Protein AF-A0A3M1SHU8-F1 (afdb_monomer)

Solvent-accessible surface area (backbone atoms only — not comparable to full-atom values): 2960 Å² total; per-residue (Å²): 139,84,43,49,73,44,82,43,70,37,81,84,42,76,66,34,56,51,49,50,60,53,47,66,73,60,39,40,97,92,36,48,78,46,79,44,71,80,77,53,67,84,63,74,77,107

Nearest PDB structures (foldseek):
  6hrv-assembly2_B  TM=5.518E-01  e=1.201E+00  Danio rerio
  6hsp-assembly2_B-2  TM=5.548E-01  e=1.481E+00  Danio rerio
  6ecf-assembly6_F  TM=5.368E-01  e=6.438E+00  Streptomyces tsusimaensis
  9avg-assembly1_A  TM=2.809E-01  e=4.231E+00  Homo sapiens

Mean predicted aligned error: 3.36 Å

pLDDT: mean 94.5, std 6.74, range [66.44, 98.56]

Secondary structure (DSSP, 8-state):
----EEEEEE-SSHHHHHHHHHHHHHS-TT-EEEEEEPPPHHHHT-

Sequence (46 aa):
MRIEDVLVAVDFSQNSLRAIEFALSLVDRDGEVYLLHVIDSDFAER

Structure (mmCIF, N/CA/C/O backbone):
data_AF-A0A3M1SHU8-F1
#
_entry.id   AF-A0A3M1SHU8-F1
#
loop_
_atom_site.group_PDB
_atom_site.id
_atom_site.type_symbol
_atom_site.label_atom_id
_atom_site.label_alt_id
_atom_site.label_comp_id
_atom_site.label_asym_id
_atom_site.label_entity_id
_atom_site.label_seq_id
_atom_site.pdbx_PDB_ins_code
_atom_site.Cartn_x
_atom_site.Cartn_y
_atom_site.Cartn_z
_atom_site.occupancy
_atom_site.B_iso_or_equiv
_atom_site.auth_seq_id
_atom_site.auth_comp_id
_atom_site.auth_asym_id
_atom_site.auth_atom_id
_atom_site.pdbx_PDB_model_num
ATOM 1 N N . MET A 1 1 ? -18.936 -3.066 8.909 1.00 72.75 1 MET A N 1
ATOM 2 C CA . MET A 1 1 ? -18.025 -3.854 8.057 1.00 72.75 1 MET A CA 1
ATOM 3 C C . MET A 1 1 ? -16.635 -3.662 8.629 1.00 72.75 1 MET A C 1
ATOM 5 O O . MET A 1 1 ? -16.330 -2.533 8.983 1.00 72.75 1 MET A O 1
ATOM 9 N N . ARG A 1 2 ? -15.885 -4.748 8.815 1.00 89.81 2 ARG A N 1
ATOM 10 C CA . ARG A 1 2 ? -14.520 -4.751 9.353 1.00 89.81 2 ARG A CA 1
ATOM 11 C C . ARG A 1 2 ? -13.559 -4.983 8.194 1.00 89.81 2 ARG A C 1
ATOM 13 O O . ARG A 1 2 ? -13.878 -5.803 7.333 1.00 89.81 2 ARG A O 1
ATOM 20 N N . ILE A 1 3 ? -12.469 -4.227 8.131 1.00 96.19 3 ILE A N 1
ATOM 21 C CA . ILE A 1 3 ? -11.434 -4.392 7.106 1.00 96.19 3 ILE A CA 1
ATOM 22 C C . ILE A 1 3 ? -10.213 -4.952 7.820 1.00 96.19 3 ILE A C 1
ATOM 24 O O . ILE A 1 3 ? -9.547 -4.240 8.560 1.00 96.19 3 ILE A O 1
ATOM 28 N N . GLU A 1 4 ? -9.985 -6.248 7.644 1.00 97.00 4 GLU A N 1
ATOM 29 C CA . GLU A 1 4 ? -8.948 -6.987 8.370 1.00 97.00 4 GLU A CA 1
ATOM 30 C C . GLU A 1 4 ? -7.678 -7.153 7.528 1.00 97.00 4 GLU A C 1
ATOM 32 O O . GLU A 1 4 ? -6.596 -7.169 8.088 1.00 97.00 4 GLU A O 1
ATOM 37 N N . ASP A 1 5 ? -7.790 -7.157 6.196 1.00 97.56 5 ASP A N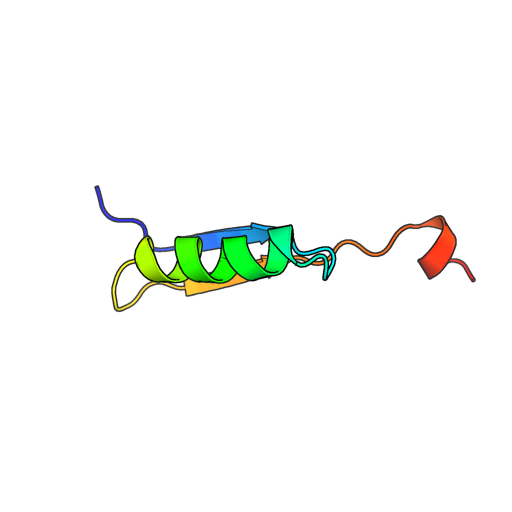 1
ATOM 38 C CA . ASP A 1 5 ? -6.650 -7.300 5.288 1.00 97.56 5 ASP A CA 1
ATOM 39 C C . ASP A 1 5 ? -6.704 -6.240 4.182 1.00 97.56 5 ASP A C 1
ATOM 41 O O . ASP A 1 5 ? -7.696 -6.130 3.451 1.00 97.56 5 ASP A O 1
ATOM 45 N N . VAL A 1 6 ? -5.628 -5.465 4.028 1.00 98.19 6 VAL A N 1
ATOM 46 C CA . VAL A 1 6 ? -5.498 -4.446 2.974 1.00 98.19 6 VAL A CA 1
ATOM 47 C C . VAL A 1 6 ? -4.239 -4.693 2.154 1.00 98.19 6 VAL A C 1
ATOM 49 O O . VAL A 1 6 ? -3.135 -4.684 2.684 1.00 98.19 6 VAL A O 1
ATOM 52 N N . LEU A 1 7 ? -4.388 -4.859 0.838 1.00 98.50 7 LEU A N 1
ATOM 53 C CA . LEU A 1 7 ? -3.264 -4.914 -0.098 1.00 98.50 7 LEU A CA 1
ATOM 54 C C . LEU A 1 7 ? -3.000 -3.526 -0.694 1.00 98.50 7 LEU A C 1
ATOM 56 O O . LEU A 1 7 ? -3.884 -2.941 -1.320 1.00 98.50 7 LEU A O 1
ATOM 60 N N . VAL A 1 8 ? -1.771 -3.031 -0.559 1.00 98.56 8 VAL A N 1
ATOM 61 C CA . VAL A 1 8 ? -1.311 -1.768 -1.146 1.00 98.56 8 VAL A CA 1
ATOM 62 C C . VAL A 1 8 ? -0.235 -2.056 -2.184 1.00 98.56 8 VAL A C 1
ATOM 64 O O . VAL A 1 8 ? 0.852 -2.538 -1.861 1.00 98.56 8 VAL A O 1
ATOM 67 N N . ALA A 1 9 ? -0.524 -1.732 -3.444 1.00 98.25 9 ALA A N 1
ATOM 68 C CA . ALA A 1 9 ? 0.486 -1.738 -4.492 1.00 98.25 9 ALA A CA 1
ATOM 69 C C . ALA A 1 9 ? 1.428 -0.537 -4.313 1.00 98.25 9 ALA A C 1
ATOM 71 O O . ALA A 1 9 ? 0.973 0.605 -4.207 1.00 98.25 9 ALA A O 1
ATOM 72 N N . VAL A 1 10 ? 2.735 -0.791 -4.288 1.00 97.94 10 VAL A N 1
ATOM 73 C CA . VAL A 1 10 ? 3.769 0.227 -4.103 1.00 97.94 10 VAL A CA 1
ATOM 74 C C . VAL A 1 10 ? 4.745 0.232 -5.271 1.00 97.94 10 VAL A C 1
ATOM 76 O O . VAL A 1 10 ? 5.235 -0.806 -5.695 1.00 97.94 10 VAL A O 1
ATOM 79 N N . ASP A 1 11 ? 5.048 1.417 -5.786 1.00 96.56 11 ASP A N 1
ATOM 80 C CA . ASP A 1 11 ? 6.044 1.677 -6.839 1.00 96.56 11 ASP A CA 1
ATOM 81 C C . ASP A 1 11 ? 7.142 2.646 -6.355 1.00 96.56 11 ASP A C 1
ATOM 83 O O . ASP A 1 11 ? 7.902 3.194 -7.148 1.00 96.56 11 ASP A O 1
ATOM 87 N N . PHE A 1 12 ? 7.192 2.888 -5.039 1.00 96.0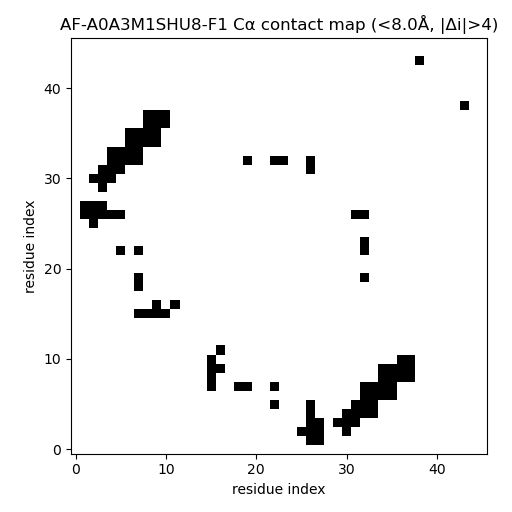0 12 PHE A N 1
ATOM 88 C CA . PHE A 1 12 ? 8.050 3.862 -4.352 1.00 96.00 12 PHE A CA 1
ATOM 89 C C . PHE A 1 12 ? 7.844 5.335 -4.745 1.00 96.00 12 PHE A C 1
ATOM 91 O O . PHE A 1 12 ? 8.571 6.209 -4.264 1.00 96.00 12 PHE A O 1
ATOM 98 N N . SER A 1 13 ? 6.836 5.659 -5.558 1.00 97.88 13 SER A N 1
ATOM 99 C CA . SER A 1 13 ? 6.420 7.044 -5.755 1.00 97.88 13 SER A CA 1
ATOM 100 C C . SER A 1 13 ? 5.846 7.638 -4.463 1.00 97.88 13 SER A C 1
ATOM 102 O O . SER A 1 13 ? 5.285 6.951 -3.611 1.00 97.88 13 SER A O 1
ATOM 104 N N . GLN A 1 14 ? 5.903 8.964 -4.333 1.00 98.31 14 GLN A N 1
ATOM 105 C CA . GLN A 1 14 ? 5.286 9.662 -3.195 1.00 98.31 14 GLN A CA 1
ATOM 106 C C . GLN A 1 14 ? 3.777 9.389 -3.075 1.00 98.31 14 GLN A C 1
ATOM 108 O O . GLN A 1 14 ? 3.214 9.450 -1.985 1.00 98.31 14 GLN A O 1
ATOM 113 N N . ASN A 1 15 ? 3.111 9.085 -4.192 1.00 98.25 15 ASN A N 1
ATOM 114 C CA . ASN A 1 15 ? 1.693 8.749 -4.194 1.00 98.25 15 ASN A CA 1
ATOM 115 C C . ASN A 1 15 ? 1.437 7.369 -3.589 1.00 98.25 15 ASN A C 1
ATOM 117 O O . ASN A 1 15 ? 0.535 7.240 -2.764 1.00 98.25 15 ASN A O 1
ATOM 121 N N . SER A 1 16 ? 2.228 6.359 -3.959 1.00 98.00 16 SER A N 1
ATOM 122 C CA . SER A 1 16 ? 2.046 5.015 -3.410 1.00 98.00 16 SER A CA 1
ATOM 123 C C . SER A 1 16 ? 2.450 4.926 -1.940 1.00 98.00 16 SER A C 1
ATOM 125 O O . SER A 1 16 ? 1.776 4.247 -1.173 1.00 98.00 16 SER A O 1
ATOM 127 N N . LEU A 1 17 ? 3.454 5.693 -1.503 1.00 98.00 17 LEU A N 1
ATOM 128 C CA . LEU A 1 17 ? 3.799 5.800 -0.081 1.00 98.00 17 LEU A CA 1
ATOM 129 C C . LEU A 1 17 ? 2.667 6.431 0.741 1.00 98.00 17 LEU A C 1
ATOM 131 O O . LEU A 1 17 ? 2.317 5.907 1.795 1.00 98.00 17 LEU A O 1
ATOM 135 N N . ARG A 1 18 ? 2.025 7.494 0.237 1.00 98.38 18 ARG A N 1
ATOM 136 C CA . ARG A 1 18 ? 0.835 8.068 0.889 1.00 98.38 18 ARG A CA 1
ATOM 137 C C . ARG A 1 18 ? -0.317 7.071 0.991 1.00 98.38 18 ARG A C 1
ATOM 139 O O . ARG A 1 18 ? -1.042 7.093 1.978 1.00 98.38 18 ARG A O 1
ATOM 146 N N . ALA A 1 19 ? -0.488 6.180 0.013 1.00 98.38 19 ALA A N 1
ATOM 147 C CA . ALA A 1 19 ? -1.533 5.155 0.063 1.00 98.38 19 ALA A CA 1
ATOM 148 C C . ALA A 1 19 ? -1.381 4.201 1.266 1.00 98.38 19 ALA A C 1
ATOM 150 O O . ALA A 1 19 ? -2.387 3.709 1.775 1.00 98.38 19 ALA A O 1
ATOM 151 N N . ILE A 1 20 ? -0.155 3.997 1.767 1.00 98.31 20 ILE A N 1
ATOM 152 C CA . ILE A 1 20 ? 0.107 3.206 2.980 1.00 98.31 20 ILE A CA 1
ATOM 153 C C . ILE A 1 20 ? -0.530 3.873 4.207 1.00 98.31 20 ILE A C 1
ATOM 155 O O . ILE A 1 20 ? -1.161 3.195 5.012 1.00 98.31 20 ILE A O 1
ATOM 159 N N . GLU A 1 21 ? -0.427 5.198 4.337 1.00 97.81 21 GLU A N 1
ATOM 160 C CA . GLU A 1 21 ? -1.019 5.946 5.458 1.00 97.81 21 GLU A CA 1
ATOM 161 C C . GLU A 1 21 ? -2.547 5.796 5.484 1.00 97.81 21 GLU A C 1
ATOM 163 O O . GLU A 1 21 ? -3.142 5.560 6.537 1.00 97.81 21 GLU A O 1
ATOM 168 N N . PHE A 1 22 ? -3.182 5.854 4.310 1.00 97.88 22 PHE A N 1
ATOM 169 C CA . PHE A 1 22 ? -4.619 5.611 4.181 1.00 97.88 22 PHE A CA 1
ATOM 170 C C . PHE A 1 22 ? -4.994 4.170 4.537 1.00 97.88 22 PHE A C 1
ATOM 172 O O . PHE A 1 22 ? -5.958 3.969 5.274 1.00 97.88 22 PHE A O 1
ATOM 179 N N . ALA A 1 23 ? -4.230 3.178 4.071 1.00 98.00 23 ALA A N 1
ATOM 180 C CA . ALA A 1 23 ? -4.460 1.774 4.409 1.00 98.00 23 ALA A CA 1
ATOM 181 C C . ALA A 1 23 ? -4.363 1.521 5.921 1.00 98.00 23 ALA A C 1
ATOM 183 O O . ALA A 1 23 ? -5.245 0.880 6.486 1.00 98.00 23 ALA A O 1
ATOM 184 N N . LEU A 1 24 ? -3.361 2.101 6.588 1.00 97.06 24 LEU A N 1
ATOM 185 C CA . LEU A 1 24 ? -3.198 2.021 8.042 1.00 97.06 24 LEU A CA 1
ATOM 186 C C . LEU A 1 24 ? -4.358 2.674 8.807 1.00 97.06 24 LEU A C 1
ATOM 188 O O . LEU A 1 24 ? -4.708 2.214 9.887 1.00 97.06 24 LEU A O 1
ATOM 192 N N . SER A 1 25 ? -4.967 3.734 8.266 1.00 96.12 25 SER A N 1
ATOM 193 C CA . SER A 1 25 ? -6.161 4.347 8.873 1.00 96.12 25 SER A CA 1
ATOM 194 C C . SER A 1 25 ? -7.453 3.555 8.645 1.00 96.12 25 SER A C 1
ATOM 196 O O . SER A 1 25 ? -8.442 3.786 9.339 1.00 96.12 25 SER A O 1
ATOM 198 N N . LEU A 1 26 ? -7.456 2.675 7.641 1.00 96.00 26 LEU A N 1
ATOM 199 C CA . LEU A 1 26 ? -8.626 1.923 7.195 1.00 96.00 26 LEU A CA 1
ATOM 200 C C . LEU A 1 26 ? -8.704 0.540 7.847 1.00 96.00 26 LEU A C 1
ATOM 202 O O . LEU A 1 26 ? -9.804 0.043 8.082 1.00 96.00 26 LEU A O 1
ATOM 206 N N . VAL A 1 27 ? -7.547 -0.081 8.077 1.00 97.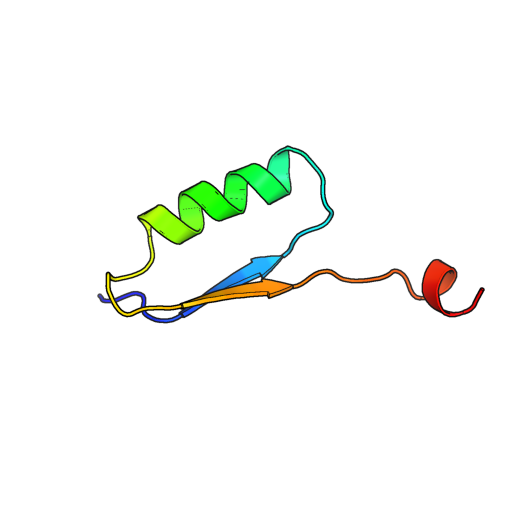56 27 VAL A N 1
ATOM 207 C CA . VAL A 1 27 ? -7.442 -1.422 8.644 1.00 97.56 27 VAL A CA 1
ATOM 208 C C . VAL A 1 27 ? -7.834 -1.422 10.121 1.00 97.56 27 VAL A C 1
ATOM 210 O O . VAL A 1 27 ? -7.554 -0.485 10.873 1.00 97.56 27 VAL A O 1
ATOM 213 N N . ASP A 1 28 ? -8.503 -2.486 10.542 1.00 96.88 28 ASP A N 1
ATOM 214 C CA . ASP A 1 28 ? -8.814 -2.709 11.944 1.00 96.88 28 ASP A CA 1
ATOM 215 C C . ASP A 1 28 ? -7.537 -2.872 12.782 1.00 96.88 28 ASP A C 1
ATOM 217 O O . ASP A 1 28 ? -6.473 -3.227 12.285 1.00 96.88 28 ASP A O 1
ATOM 221 N N . ARG 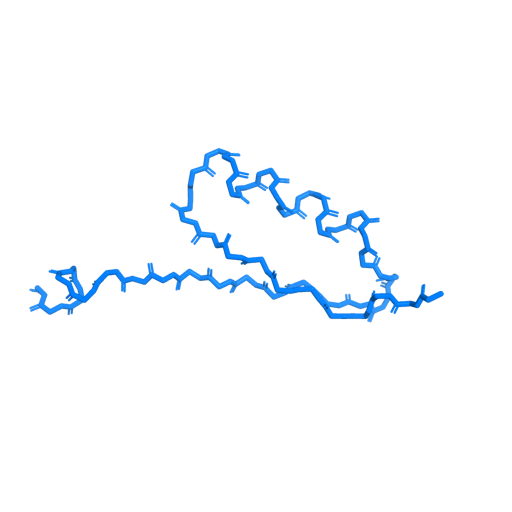A 1 29 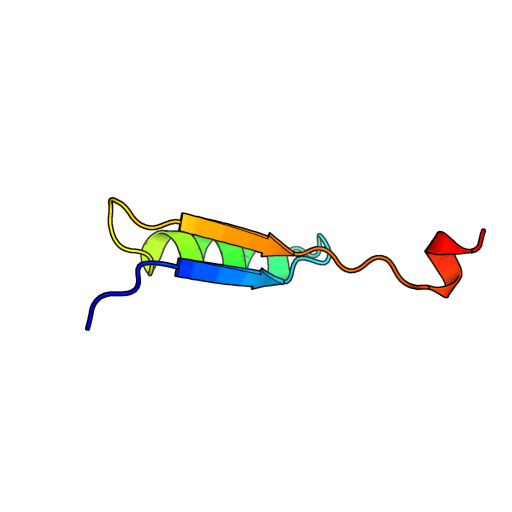? -7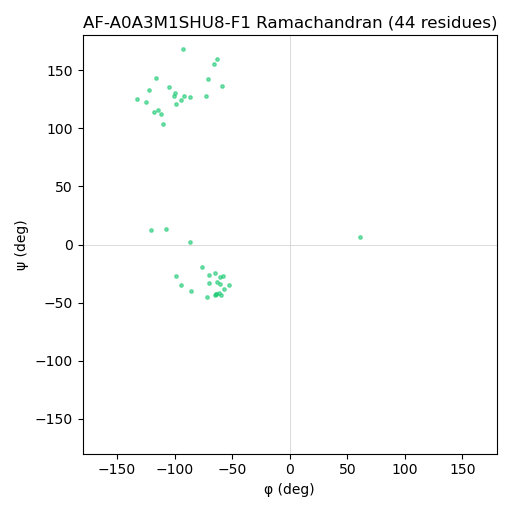.662 -2.664 14.099 1.00 93.56 29 ARG A N 1
ATOM 222 C CA . ARG A 1 29 ? -6.536 -2.693 15.050 1.00 93.56 29 ARG A CA 1
ATOM 223 C C . ARG A 1 29 ? -5.676 -3.964 14.991 1.00 93.56 29 ARG A C 1
ATOM 225 O O . ARG A 1 29 ? -4.480 -3.871 15.242 1.00 93.56 29 ARG A O 1
ATOM 232 N N . ASP A 1 30 ? -6.300 -5.106 14.715 1.00 95.12 30 ASP A N 1
ATOM 233 C CA . ASP A 1 30 ? -5.640 -6.417 14.626 1.00 95.12 30 ASP A CA 1
ATOM 234 C C . ASP A 1 30 ? -5.530 -6.909 13.171 1.00 95.12 30 ASP A C 1
ATOM 236 O O . ASP A 1 30 ? -5.307 -8.093 12.938 1.00 95.12 30 ASP A O 1
ATOM 240 N N . GLY A 1 31 ? -5.776 -6.025 12.200 1.00 96.06 31 GLY A N 1
ATOM 241 C CA . GLY A 1 31 ? -5.670 -6.334 10.782 1.00 96.06 31 GLY A CA 1
ATOM 242 C C . GLY A 1 31 ? -4.292 -6.011 10.207 1.00 96.06 31 GLY A C 1
ATOM 243 O O . GLY A 1 31 ? -3.471 -5.331 10.824 1.00 96.06 31 GLY A O 1
ATOM 244 N N . GLU A 1 32 ? -4.056 -6.492 8.995 1.00 98.06 32 GLU A N 1
ATOM 245 C CA . GLU A 1 32 ? -2.759 -6.484 8.332 1.00 98.06 32 GLU A CA 1
ATOM 246 C C . GLU A 1 32 ? -2.771 -5.616 7.067 1.00 98.06 32 GLU A C 1
ATOM 248 O O . GLU A 1 32 ? -3.738 -5.569 6.297 1.00 98.06 32 GLU A O 1
ATOM 253 N N . VAL A 1 33 ? -1.647 -4.937 6.824 1.00 98.25 33 VAL A N 1
ATOM 254 C CA . VAL A 1 33 ? -1.395 -4.206 5.577 1.00 98.25 33 VAL A CA 1
ATOM 255 C C . VAL A 1 33 ? -0.283 -4.910 4.814 1.00 98.25 33 VAL A C 1
ATOM 257 O O . VAL A 1 33 ? 0.882 -4.896 5.209 1.00 98.25 33 VAL A O 1
ATOM 260 N N . TYR A 1 34 ? -0.641 -5.495 3.679 1.00 98.56 34 TYR A N 1
ATOM 261 C CA . TYR A 1 34 ? 0.280 -6.161 2.772 1.00 98.56 34 TYR A CA 1
ATOM 262 C C . TYR A 1 34 ? 0.782 -5.171 1.728 1.00 98.56 34 TYR A C 1
ATOM 264 O O . TYR A 1 34 ? -0.008 -4.524 1.041 1.00 98.56 34 TYR A O 1
ATOM 272 N N . LEU A 1 35 ? 2.100 -5.074 1.569 1.00 98.44 35 LEU A N 1
ATOM 273 C CA . LEU A 1 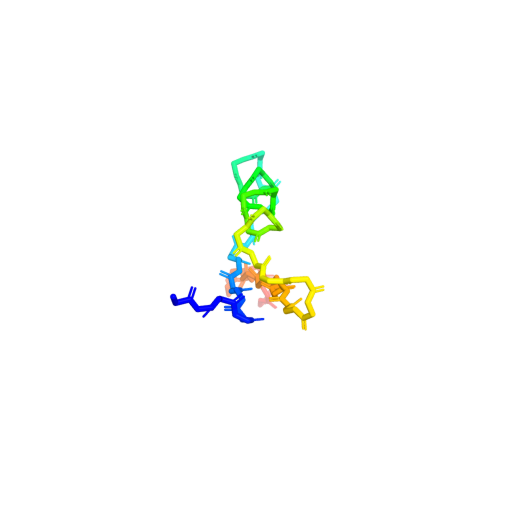35 ? 2.713 -4.251 0.528 1.00 98.44 35 LEU A CA 1
ATOM 274 C C . LEU A 1 35 ? 3.140 -5.133 -0.645 1.00 98.44 35 LEU A C 1
ATOM 276 O O . LEU A 1 35 ? 3.865 -6.110 -0.460 1.00 98.44 35 LEU A O 1
ATOM 280 N N . LEU A 1 36 ? 2.721 -4.765 -1.855 1.00 98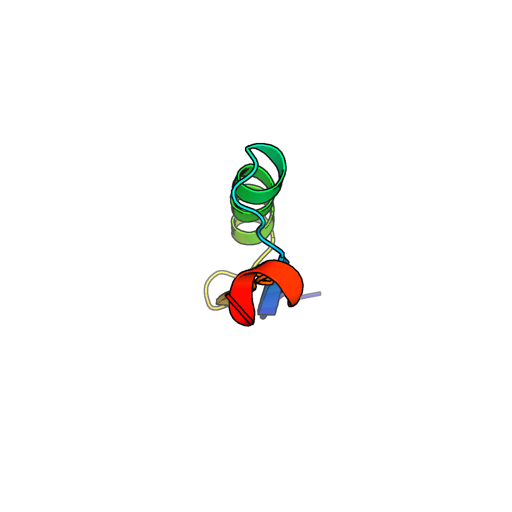.25 36 LEU A N 1
ATOM 281 C CA . LEU A 1 36 ? 3.098 -5.440 -3.094 1.00 98.25 36 LEU A CA 1
ATOM 282 C C . LEU A 1 36 ? 3.865 -4.482 -3.996 1.00 98.25 36 LEU A C 1
ATOM 284 O O . LEU A 1 36 ? 3.292 -3.534 -4.526 1.00 98.25 36 LEU A O 1
ATOM 288 N N . HIS A 1 37 ? 5.142 -4.768 -4.220 1.00 97.12 37 HIS A N 1
ATOM 289 C CA . HIS A 1 37 ? 5.920 -4.117 -5.266 1.00 97.12 37 HIS A CA 1
ATOM 290 C C . HIS A 1 37 ? 6.008 -5.028 -6.490 1.00 97.12 37 HIS A C 1
ATOM 292 O O . HIS A 1 37 ? 6.352 -6.203 -6.358 1.00 97.12 37 HIS A O 1
ATOM 298 N N . VAL A 1 38 ? 5.713 -4.489 -7.672 1.00 95.31 38 VAL A N 1
ATOM 299 C CA . VAL A 1 38 ? 5.901 -5.198 -8.942 1.00 95.31 38 VAL A CA 1
ATOM 300 C C . VAL A 1 38 ? 7.212 -4.732 -9.556 1.00 95.31 38 VAL A C 1
ATOM 302 O O . VAL A 1 38 ? 7.384 -3.545 -9.825 1.00 95.31 38 VAL A O 1
ATOM 305 N N . ILE A 1 39 ? 8.120 -5.677 -9.781 1.00 93.62 39 ILE A N 1
ATOM 306 C CA . ILE A 1 39 ? 9.334 -5.450 -10.560 1.00 93.62 39 ILE A CA 1
ATOM 307 C C . ILE A 1 39 ? 8.983 -5.695 -12.027 1.00 93.62 39 ILE A C 1
ATOM 309 O O . ILE A 1 39 ? 8.432 -6.745 -12.355 1.00 93.62 39 ILE A O 1
ATOM 313 N N . ASP A 1 40 ? 9.283 -4.725 -12.890 1.00 89.81 40 ASP A N 1
ATOM 314 C CA . ASP A 1 40 ? 9.082 -4.857 -14.334 1.00 89.81 40 ASP A CA 1
ATOM 315 C C . ASP A 1 40 ? 9.888 -6.051 -14.877 1.00 89.81 40 ASP A C 1
ATOM 317 O O . ASP A 1 40 ? 11.049 -6.236 -14.498 1.00 89.81 40 ASP A O 1
ATOM 321 N N . SER A 1 41 ? 9.292 -6.865 -15.753 1.00 88.75 41 SER A N 1
ATOM 322 C CA . SER A 1 41 ? 9.970 -8.010 -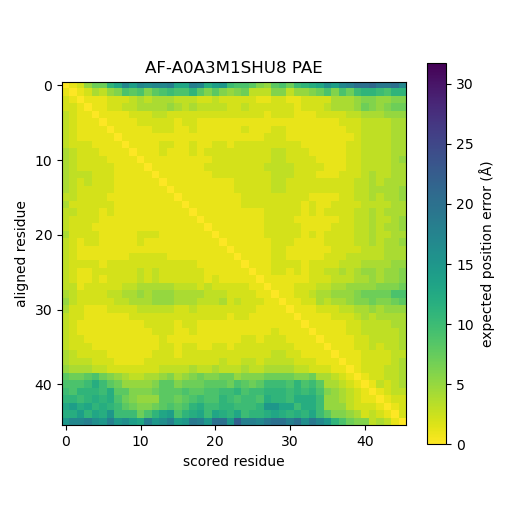16.374 1.00 88.75 41 SER A CA 1
ATOM 323 C C . SER A 1 41 ? 11.233 -7.575 -17.107 1.00 88.75 41 SER A C 1
ATOM 325 O O . SER A 1 41 ? 12.270 -8.221 -16.973 1.00 88.75 41 SER A O 1
ATOM 327 N N . ASP A 1 42 ? 11.188 -6.416 -17.768 1.00 89.06 42 ASP A N 1
ATOM 328 C CA . ASP A 1 42 ? 12.336 -5.858 -18.484 1.00 89.06 42 ASP A CA 1
ATOM 329 C C . ASP A 1 42 ? 13.484 -5.492 -17.532 1.00 89.06 42 ASP A C 1
ATOM 331 O O . ASP A 1 42 ? 14.642 -5.419 -17.941 1.00 89.06 42 ASP A O 1
ATOM 335 N N . PHE A 1 43 ? 13.184 -5.231 -16.257 1.00 85.38 43 PHE A N 1
ATOM 336 C CA . PHE A 1 43 ? 14.188 -5.008 -15.220 1.00 85.38 43 PHE A CA 1
ATOM 337 C C . PHE A 1 43 ? 14.672 -6.324 -14.602 1.00 85.38 43 PHE A C 1
ATOM 339 O O . PHE A 1 43 ? 15.861 -6.459 -14.335 1.00 85.38 43 PHE A O 1
ATOM 346 N N . ALA A 1 44 ? 13.774 -7.284 -14.369 1.00 81.69 44 ALA A N 1
ATOM 347 C CA . ALA A 1 44 ? 14.093 -8.561 -13.731 1.00 81.69 44 ALA A CA 1
ATOM 348 C C . ALA A 1 44 ? 14.934 -9.498 -14.615 1.00 81.69 44 ALA A C 1
ATOM 350 O O . ALA A 1 44 ? 15.659 -10.342 -14.092 1.00 81.69 44 ALA A O 1
ATOM 351 N N . GLU A 1 45 ? 14.832 -9.362 -15.937 1.00 83.31 45 GLU A N 1
ATOM 352 C CA . GLU A 1 45 ? 15.581 -10.162 -16.914 1.00 83.31 45 GLU A CA 1
ATOM 353 C C . GLU A 1 45 ? 16.981 -9.595 -17.243 1.00 83.31 45 GLU A C 1
ATOM 355 O O . GLU A 1 45 ? 17.693 -10.166 -18.071 1.00 83.31 45 GLU A O 1
ATOM 360 N N . ARG A 1 46 ? 17.391 -8.487 -16.607 1.00 66.44 46 ARG A N 1
ATOM 361 C CA . ARG A 1 46 ? 18.722 -7.863 -16.762 1.00 66.44 46 ARG A CA 1
ATOM 362 C C . ARG A 1 46 ? 19.720 -8.351 -15.721 1.00 66.44 46 ARG A C 1
ATOM 364 O O . ARG A 1 46 ? 20.915 -8.423 -16.092 1.00 66.44 46 ARG A O 1
#

Radius of gyration: 13.11 Å; Cα contacts (8 Å, |Δi|>4): 54; chains: 1; bounding box: 37×20×34 Å

Foldseek 3Di:
DAAQEAEQEDPPDPVSVVVVVVVVVRHDPNHDYHYDYDDDPVRVVD